Protein AF-A0A0E9WK75-F1 (afdb_monomer)

Structure (mmCIF, N/CA/C/O backbone):
data_AF-A0A0E9WK75-F1
#
_entry.id   AF-A0A0E9WK75-F1
#
loop_
_atom_site.group_PDB
_atom_site.id
_atom_site.type_symbol
_atom_site.label_atom_id
_atom_site.label_alt_id
_atom_site.label_comp_id
_atom_site.label_asym_id
_atom_site.label_entity_id
_atom_site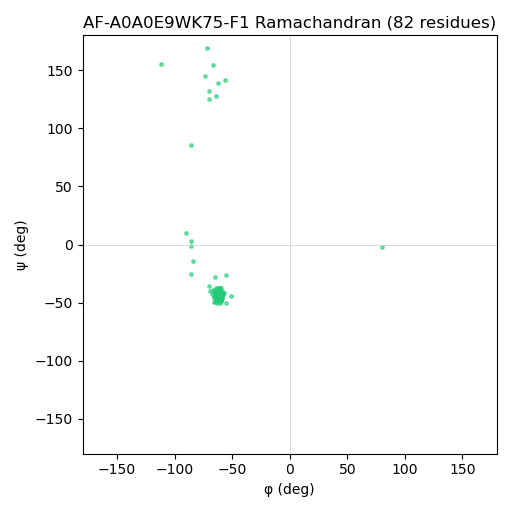.label_seq_id
_atom_site.pdbx_PDB_ins_code
_atom_site.Cartn_x
_atom_site.Cartn_y
_atom_site.Cartn_z
_atom_site.occupancy
_atom_site.B_iso_or_equiv
_atom_site.auth_seq_id
_atom_site.auth_comp_id
_atom_site.auth_asym_id
_atom_site.auth_atom_id
_atom_site.pdbx_PDB_model_num
ATOM 1 N N . MET A 1 1 ? 18.125 7.213 -55.777 1.00 54.62 1 MET A N 1
ATOM 2 C CA . MET A 1 1 ? 18.166 7.416 -54.308 1.00 54.62 1 MET A CA 1
ATOM 3 C C . MET A 1 1 ? 19.544 7.027 -53.784 1.00 54.62 1 MET A C 1
ATOM 5 O O . MET A 1 1 ? 19.962 5.899 -54.020 1.00 54.62 1 MET A O 1
ATOM 9 N N . ARG A 1 2 ? 20.279 7.943 -53.135 1.00 71.81 2 ARG A N 1
ATOM 10 C CA . ARG A 1 2 ? 21.579 7.614 -52.520 1.00 71.81 2 ARG A CA 1
ATOM 11 C C . ARG A 1 2 ? 21.337 6.720 -51.301 1.00 71.81 2 ARG A C 1
ATOM 13 O O . ARG A 1 2 ? 20.545 7.074 -50.434 1.00 71.81 2 ARG A O 1
ATOM 20 N N . LYS A 1 3 ? 21.979 5.551 -51.262 1.00 76.31 3 LYS A N 1
ATOM 21 C CA . LYS A 1 3 ? 21.903 4.631 -50.119 1.00 76.31 3 LYS A CA 1
ATOM 22 C C . LYS A 1 3 ? 22.666 5.252 -48.941 1.00 76.31 3 LYS A C 1
ATOM 24 O O . LYS A 1 3 ? 23.793 5.702 -49.128 1.00 76.31 3 LYS A O 1
ATOM 29 N N . LEU A 1 4 ? 22.054 5.268 -47.754 1.00 78.25 4 LEU A N 1
ATOM 30 C CA . LEU A 1 4 ? 22.719 5.665 -46.506 1.00 78.25 4 LEU A CA 1
ATOM 31 C C . LEU A 1 4 ? 23.964 4.800 -46.274 1.00 78.25 4 LEU A C 1
ATOM 33 O O . LEU A 1 4 ? 23.940 3.590 -46.540 1.00 78.25 4 LEU A O 1
ATOM 37 N N . THR A 1 5 ? 25.034 5.412 -45.768 1.00 85.88 5 THR A N 1
ATOM 38 C CA . THR A 1 5 ? 26.269 4.694 -45.438 1.00 85.88 5 THR A CA 1
ATOM 39 C C . THR A 1 5 ? 26.025 3.727 -44.278 1.00 85.88 5 THR A C 1
ATOM 41 O O . THR A 1 5 ? 25.125 3.932 -43.462 1.00 85.88 5 THR A O 1
ATOM 44 N N . SER A 1 6 ? 26.827 2.661 -44.192 1.00 84.19 6 SER A N 1
ATOM 45 C CA . SER A 1 6 ? 26.744 1.689 -43.089 1.00 84.19 6 SER A CA 1
ATOM 46 C C . SER A 1 6 ? 26.763 2.389 -41.720 1.00 84.19 6 SER A C 1
ATOM 48 O O . SER A 1 6 ? 25.896 2.157 -40.884 1.00 84.19 6 SER A O 1
ATOM 50 N N . TYR A 1 7 ? 27.657 3.369 -41.558 1.00 87.56 7 TYR A N 1
ATOM 51 C CA . TYR A 1 7 ? 27.764 4.189 -40.352 1.00 87.56 7 TYR A CA 1
ATOM 52 C C . TYR A 1 7 ? 26.488 4.984 -40.025 1.00 87.56 7 TYR A C 1
ATOM 54 O O . TYR A 1 7 ? 26.065 5.024 -38.870 1.00 87.56 7 TYR A O 1
ATOM 62 N N . GLN A 1 8 ? 25.848 5.595 -41.029 1.00 88.44 8 GLN A N 1
ATOM 63 C CA . GLN A 1 8 ? 24.595 6.334 -40.832 1.00 88.44 8 GLN A CA 1
ATOM 64 C C . GLN A 1 8 ? 23.473 5.412 -40.336 1.00 88.44 8 GLN A C 1
ATOM 66 O O . GLN A 1 8 ? 22.755 5.777 -39.408 1.00 88.44 8 GLN A O 1
ATOM 71 N N . LYS A 1 9 ? 23.380 4.191 -40.878 1.00 88.38 9 LYS A N 1
ATOM 72 C CA . LYS A 1 9 ? 22.399 3.188 -40.436 1.00 88.38 9 LYS A CA 1
ATOM 73 C C . LYS A 1 9 ? 22.639 2.753 -38.990 1.00 88.38 9 LYS A C 1
ATOM 75 O O . LYS A 1 9 ? 21.706 2.770 -38.193 1.00 88.38 9 LYS A O 1
ATOM 80 N N . THR A 1 10 ? 23.886 2.448 -38.628 1.00 89.50 10 THR A N 1
ATOM 81 C CA . THR A 1 10 ? 24.242 2.064 -37.252 1.00 89.50 10 THR A CA 1
ATOM 82 C C . THR A 1 10 ? 23.943 3.185 -36.255 1.00 89.50 10 THR A C 1
ATOM 84 O O . THR A 1 10 ? 23.443 2.927 -35.161 1.00 89.50 10 THR A O 1
ATO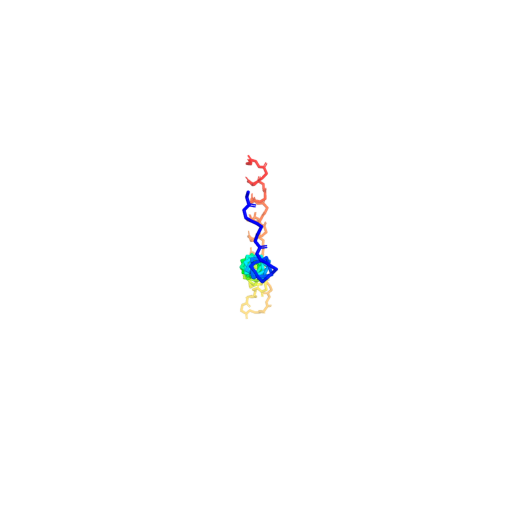M 87 N N . ARG A 1 11 ? 24.204 4.446 -36.628 1.00 92.50 11 ARG A N 1
ATOM 88 C CA . ARG A 1 11 ? 23.896 5.608 -35.783 1.00 92.50 11 ARG A CA 1
ATOM 89 C C . ARG A 1 11 ? 22.390 5.771 -35.567 1.00 92.50 11 ARG A C 1
ATOM 91 O O . ARG A 1 11 ? 21.968 5.985 -34.434 1.00 92.50 11 ARG A O 1
ATOM 98 N N . GLU A 1 12 ? 21.580 5.638 -36.615 1.00 89.50 12 GLU A N 1
ATOM 99 C CA . GLU A 1 12 ? 20.119 5.686 -36.487 1.00 89.50 12 GLU A CA 1
ATOM 100 C C . GLU A 1 12 ? 19.571 4.545 -35.619 1.00 89.50 12 GLU A C 1
ATOM 102 O O . GLU A 1 12 ? 18.705 4.773 -34.776 1.00 89.50 12 GLU A O 1
ATOM 107 N N . GLU A 1 13 ? 20.072 3.319 -35.782 1.00 90.00 13 GLU A N 1
ATOM 108 C CA . GLU A 1 13 ? 19.661 2.179 -34.952 1.00 90.00 13 GLU A CA 1
ATOM 109 C C . GLU A 1 13 ? 20.032 2.366 -33.478 1.00 90.00 13 GLU A C 1
ATOM 111 O O . GLU A 1 13 ? 19.245 2.023 -32.585 1.00 90.00 13 GLU A O 1
ATOM 116 N N . TYR A 1 14 ? 21.199 2.956 -33.213 1.00 93.12 14 TYR A N 1
ATOM 117 C CA . TYR A 1 14 ? 21.629 3.306 -31.867 1.00 93.12 14 TYR A CA 1
ATOM 118 C C . TYR A 1 14 ? 20.697 4.341 -31.223 1.00 93.12 14 TYR A C 1
ATOM 120 O O . TYR A 1 14 ? 20.203 4.101 -30.118 1.00 93.12 14 TYR A O 1
ATOM 128 N N . GLU A 1 15 ? 20.393 5.443 -31.916 1.00 93.25 15 GLU A N 1
ATOM 129 C CA . GLU A 1 15 ? 19.465 6.477 -31.429 1.00 93.25 15 GLU A CA 1
ATOM 130 C C . GLU A 1 15 ? 18.065 5.893 -31.186 1.00 93.25 15 GLU A C 1
ATOM 132 O O . GLU A 1 15 ? 17.509 6.040 -30.096 1.00 93.25 15 GLU A O 1
ATOM 137 N N . ARG A 1 16 ? 17.533 5.095 -32.124 1.00 93.75 16 ARG A N 1
ATOM 138 C CA . ARG A 1 16 ? 16.240 4.404 -31.949 1.00 93.75 16 ARG A CA 1
ATOM 139 C C . ARG A 1 16 ? 16.236 3.497 -30.719 1.00 93.75 16 ARG A C 1
ATOM 141 O O . ARG A 1 16 ? 15.248 3.432 -29.988 1.00 93.75 16 ARG A O 1
ATOM 148 N N . THR A 1 17 ? 17.325 2.772 -30.474 1.00 93.19 17 THR A N 1
ATOM 149 C CA . THR A 1 17 ? 17.447 1.887 -29.306 1.00 93.19 17 THR A CA 1
ATOM 150 C C . THR A 1 17 ? 17.546 2.687 -28.009 1.00 93.19 17 THR A C 1
ATOM 152 O O . THR A 1 17 ? 16.929 2.319 -27.005 1.00 93.19 17 THR A O 1
ATOM 155 N N . LYS A 1 18 ? 18.281 3.799 -28.024 1.00 95.38 18 LYS A N 1
ATOM 156 C CA . LYS A 1 18 ? 18.417 4.725 -26.898 1.00 95.38 18 LYS A CA 1
ATOM 157 C C . LYS A 1 18 ? 17.070 5.347 -26.526 1.00 95.38 18 LYS A C 1
ATOM 159 O O . LYS A 1 18 ? 16.693 5.296 -25.356 1.00 95.38 18 LYS A O 1
ATOM 164 N N . GLU A 1 19 ? 16.304 5.825 -27.502 1.00 94.50 19 GLU A N 1
ATOM 165 C CA . GLU A 1 19 ? 14.956 6.363 -27.291 1.00 94.50 19 GLU A CA 1
ATOM 166 C C . GLU A 1 19 ? 13.990 5.312 -26.738 1.00 94.50 19 GLU A C 1
ATOM 168 O O . GLU A 1 19 ? 13.277 5.572 -25.768 1.00 94.50 19 GLU A O 1
ATOM 173 N N . LYS A 1 20 ? 13.993 4.092 -27.293 1.00 94.44 20 LYS A N 1
ATOM 174 C CA . LYS A 1 20 ? 13.170 2.984 -26.776 1.00 94.44 20 LYS A CA 1
ATOM 175 C C . LYS A 1 20 ? 13.493 2.672 -25.314 1.00 94.44 20 LYS A C 1
ATOM 177 O O . LYS A 1 20 ? 12.581 2.477 -24.510 1.00 94.44 20 LYS A O 1
ATOM 182 N N . ARG A 1 21 ? 14.780 2.649 -24.949 1.00 94.88 21 ARG A N 1
ATOM 183 C CA . ARG A 1 21 ? 15.220 2.447 -23.558 1.00 94.88 21 ARG A CA 1
ATOM 184 C C . ARG A 1 21 ? 14.775 3.594 -22.652 1.00 94.88 21 ARG A C 1
ATOM 186 O O . ARG A 1 21 ? 14.321 3.324 -21.542 1.00 94.88 21 ARG A O 1
ATOM 193 N N . ALA A 1 22 ? 14.864 4.839 -23.118 1.00 95.44 22 ALA A N 1
ATOM 194 C CA . ALA A 1 22 ? 14.420 6.010 -22.366 1.00 95.44 22 ALA A CA 1
ATOM 195 C C . ALA A 1 22 ? 12.910 5.966 -22.085 1.00 95.44 22 ALA A C 1
ATOM 197 O O . ALA A 1 22 ? 12.512 6.056 -20.924 1.00 95.44 22 ALA A O 1
ATOM 198 N N . LYS A 1 23 ? 12.085 5.701 -23.109 1.00 95.38 23 LYS A N 1
ATOM 199 C CA . LYS A 1 23 ? 10.625 5.563 -22.961 1.00 95.38 23 LYS A CA 1
ATOM 200 C C . LYS A 1 23 ? 10.251 4.447 -21.985 1.00 95.38 23 LYS A C 1
ATOM 202 O O . LYS A 1 23 ? 9.450 4.662 -21.080 1.00 95.38 23 LYS A O 1
ATOM 207 N N . LYS A 1 24 ? 10.895 3.279 -22.097 1.00 95.50 24 LYS A N 1
ATOM 208 C CA . LYS A 1 24 ? 10.663 2.152 -21.178 1.00 95.50 24 LYS A CA 1
ATOM 209 C C . LYS A 1 24 ? 11.043 2.490 -19.732 1.00 95.50 24 LYS A C 1
ATOM 211 O O . LYS A 1 24 ? 10.364 2.061 -18.802 1.00 95.50 24 LYS A O 1
ATOM 216 N N . LYS A 1 25 ? 12.124 3.251 -19.527 1.00 96.00 25 LYS A N 1
ATOM 217 C CA . LYS A 1 25 ? 12.554 3.695 -18.193 1.00 96.00 25 LYS A CA 1
ATOM 218 C C . LYS A 1 25 ? 11.557 4.679 -17.579 1.00 96.00 25 LYS A C 1
ATOM 220 O O . LYS A 1 25 ? 11.248 4.552 -16.398 1.00 96.00 25 LYS A O 1
ATOM 225 N N . GLU A 1 26 ? 11.057 5.627 -18.366 1.00 94.50 26 GLU A N 1
ATOM 226 C CA . GLU A 1 26 ? 10.046 6.592 -17.922 1.00 94.50 26 GLU A CA 1
ATOM 227 C C . GLU A 1 26 ? 8.743 5.889 -17.523 1.00 94.50 26 GLU A C 1
ATOM 229 O O . GLU A 1 26 ? 8.225 6.111 -16.430 1.00 94.50 26 GLU A O 1
ATOM 234 N N . GLU A 1 27 ? 8.251 4.975 -18.359 1.00 95.50 27 GLU A N 1
ATOM 235 C CA . GLU A 1 27 ? 7.045 4.201 -18.068 1.00 95.50 27 GLU A CA 1
ATOM 236 C C . GLU A 1 27 ? 7.204 3.345 -16.803 1.00 95.50 27 GLU A C 1
ATOM 238 O O . GLU A 1 27 ? 6.342 3.361 -15.924 1.00 95.50 27 GLU A O 1
ATOM 243 N N . ALA A 1 28 ? 8.340 2.656 -16.655 1.00 95.88 28 ALA A N 1
ATOM 244 C CA . ALA A 1 28 ? 8.631 1.872 -15.459 1.00 95.88 28 ALA A CA 1
ATOM 245 C C . ALA A 1 28 ? 8.681 2.738 -14.191 1.00 95.88 28 ALA A C 1
ATOM 247 O O . ALA A 1 28 ? 8.217 2.302 -13.135 1.00 95.88 28 ALA A O 1
ATOM 248 N N . LEU A 1 29 ? 9.213 3.962 -14.283 1.00 96.44 29 LEU A N 1
ATOM 249 C CA . LEU A 1 29 ? 9.238 4.897 -13.162 1.00 96.44 29 LEU A CA 1
ATOM 250 C C . LEU A 1 29 ? 7.824 5.339 -12.775 1.00 96.44 29 LEU A C 1
ATOM 252 O O . LEU A 1 29 ? 7.488 5.281 -11.593 1.00 96.44 29 LEU A O 1
ATOM 256 N N . ARG A 1 30 ? 6.981 5.697 -13.752 1.00 96.00 30 ARG A N 1
ATOM 257 C CA . ARG A 1 30 ? 5.576 6.058 -13.499 1.00 96.00 30 ARG A CA 1
ATOM 258 C C . ARG A 1 30 ? 4.808 4.913 -12.845 1.00 96.00 30 ARG A C 1
ATOM 260 O O . ARG A 1 30 ? 4.164 5.112 -11.818 1.00 96.00 30 ARG A O 1
ATOM 267 N N . ASN A 1 31 ? 4.947 3.697 -13.370 1.00 96.06 31 ASN A N 1
ATOM 268 C CA . ASN A 1 31 ? 4.282 2.515 -12.818 1.00 96.06 31 ASN A CA 1
ATOM 269 C C . ASN A 1 31 ? 4.760 2.203 -11.391 1.00 96.06 31 ASN A C 1
ATOM 271 O O . ASN A 1 31 ? 3.966 1.827 -10.527 1.00 96.06 31 ASN A O 1
ATOM 275 N N . LYS A 1 32 ? 6.059 2.383 -11.120 1.00 97.06 32 LYS A N 1
ATOM 276 C CA . LYS A 1 32 ? 6.620 2.231 -9.774 1.00 97.06 32 LYS A CA 1
ATOM 277 C C . LYS A 1 32 ? 6.019 3.251 -8.805 1.00 97.06 32 LYS A C 1
ATOM 279 O O . LYS A 1 32 ? 5.576 2.849 -7.732 1.00 97.06 32 LYS A O 1
ATOM 284 N N . GLN A 1 33 ? 5.956 4.525 -9.191 1.00 96.88 33 GLN A N 1
ATOM 285 C CA . GLN A 1 33 ? 5.375 5.591 -8.367 1.00 96.88 33 GLN A CA 1
ATOM 286 C C . GLN A 1 33 ? 3.903 5.318 -8.047 1.00 96.88 33 GLN A C 1
ATOM 288 O O . GLN A 1 33 ? 3.529 5.298 -6.878 1.00 96.88 33 GLN A O 1
ATOM 293 N N . GLN A 1 34 ? 3.092 4.982 -9.053 1.00 96.62 34 GLN A N 1
ATOM 294 C CA . GLN A 1 34 ? 1.679 4.640 -8.854 1.00 96.62 34 GLN A CA 1
ATOM 295 C C . GLN A 1 34 ? 1.497 3.460 -7.890 1.00 96.62 34 GLN A C 1
ATOM 297 O O . GLN A 1 34 ? 0.640 3.486 -7.004 1.00 96.62 34 GLN A O 1
ATOM 302 N N . ARG A 1 35 ? 2.332 2.421 -8.019 1.00 96.56 35 ARG A N 1
ATOM 303 C CA . ARG A 1 35 ? 2.305 1.267 -7.113 1.00 96.56 35 ARG A CA 1
ATOM 304 C C . ARG A 1 35 ? 2.681 1.658 -5.685 1.00 96.56 35 ARG A C 1
ATOM 306 O O . ARG A 1 35 ? 2.041 1.197 -4.741 1.00 96.56 35 ARG A O 1
ATOM 313 N N . GLU A 1 36 ? 3.715 2.471 -5.512 1.00 97.38 36 GLU A N 1
ATOM 314 C CA . GLU A 1 36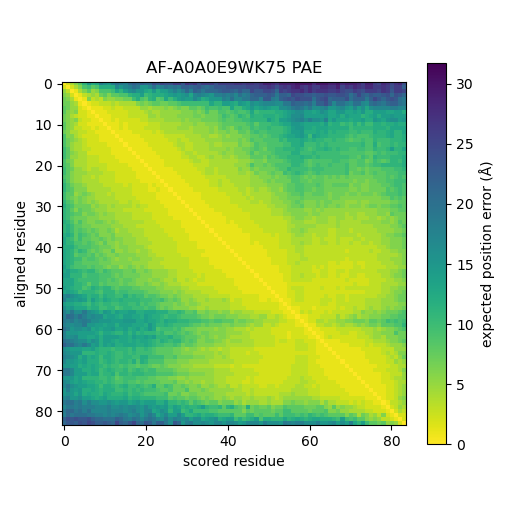 ? 4.156 2.945 -4.198 1.00 97.38 36 GLU A CA 1
ATOM 315 C C . GLU A 1 36 ? 3.095 3.822 -3.525 1.00 97.38 36 GLU A C 1
ATOM 317 O O . GLU A 1 36 ? 2.811 3.632 -2.340 1.00 97.38 36 GLU A O 1
ATOM 322 N N . GLU A 1 37 ? 2.442 4.708 -4.274 1.00 97.38 37 GLU A N 1
ATOM 323 C CA . GLU A 1 37 ? 1.331 5.532 -3.793 1.00 97.38 37 GLU A CA 1
ATOM 324 C C . GLU A 1 37 ? 0.133 4.680 -3.366 1.00 97.38 37 GLU A C 1
ATOM 326 O O . GLU A 1 37 ? -0.366 4.832 -2.247 1.00 97.38 37 GLU A O 1
ATOM 331 N N . ALA A 1 38 ? -0.279 3.715 -4.194 1.00 97.44 38 ALA A N 1
ATOM 332 C CA . ALA A 1 38 ? -1.359 2.790 -3.859 1.00 97.44 38 ALA A CA 1
ATOM 333 C C . ALA A 1 38 ? -1.043 1.982 -2.587 1.00 97.44 38 ALA A C 1
ATOM 335 O O . ALA A 1 38 ? -1.889 1.841 -1.696 1.00 97.44 38 ALA A O 1
ATOM 336 N N . LEU A 1 39 ? 0.198 1.500 -2.450 1.00 97.62 39 LEU A N 1
ATOM 337 C CA . LEU A 1 39 ? 0.658 0.803 -1.248 1.00 97.62 39 LEU A CA 1
ATOM 338 C C . LEU A 1 39 ? 0.679 1.719 -0.020 1.00 97.62 39 LEU A C 1
ATOM 340 O O . LEU A 1 39 ? 0.311 1.277 1.071 1.00 97.62 39 LEU A O 1
ATOM 344 N N . LYS A 1 40 ? 1.087 2.982 -0.172 1.00 97.88 40 LYS A N 1
ATOM 345 C CA . LYS A 1 40 ? 1.088 3.974 0.910 1.00 97.88 40 LYS A CA 1
ATOM 346 C C . LYS A 1 40 ? -0.332 4.236 1.402 1.00 97.88 40 LYS A C 1
ATOM 348 O O . LYS A 1 40 ? -0.570 4.145 2.605 1.00 97.88 40 LYS A O 1
ATOM 353 N N . ILE A 1 41 ? -1.275 4.462 0.489 1.00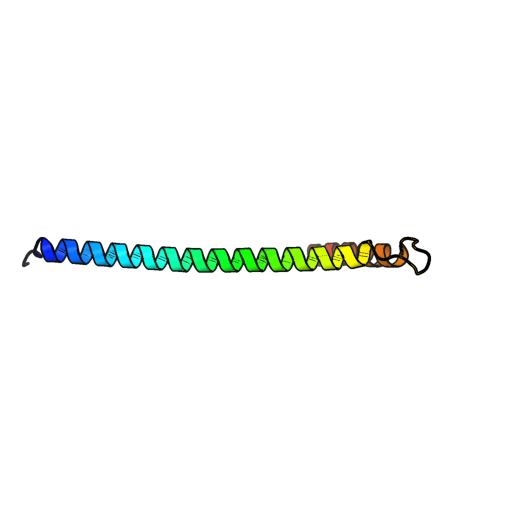 97.75 41 ILE A N 1
ATOM 354 C CA . ILE A 1 41 ? -2.695 4.654 0.813 1.00 97.75 41 ILE A CA 1
ATOM 355 C C . ILE A 1 41 ? -3.250 3.423 1.537 1.00 97.75 41 ILE A C 1
ATOM 357 O O . ILE A 1 41 ? -3.908 3.556 2.570 1.00 97.75 41 ILE A O 1
ATOM 361 N N . TYR A 1 42 ? -2.954 2.217 1.046 1.00 97.00 42 TYR A N 1
ATOM 362 C CA . TYR A 1 42 ? -3.381 0.978 1.697 1.00 97.00 42 TYR A CA 1
ATOM 363 C C . TYR A 1 42 ? -2.838 0.865 3.128 1.00 97.00 42 TYR A C 1
ATOM 365 O O . TYR A 1 42 ? -3.602 0.615 4.063 1.00 97.00 42 TYR A O 1
ATOM 373 N N . LYS A 1 43 ? -1.533 1.091 3.322 1.00 97.94 43 LYS A N 1
ATOM 374 C CA . LYS A 1 43 ? -0.890 1.031 4.643 1.00 97.94 43 LYS A CA 1
ATOM 375 C C . LYS A 1 43 ? -1.472 2.068 5.603 1.00 97.94 43 LYS A C 1
ATOM 377 O O . LYS A 1 43 ? -1.754 1.726 6.748 1.00 97.94 43 LYS A O 1
ATOM 382 N N . GLN A 1 44 ? -1.705 3.295 5.136 1.00 97.56 44 GLN A N 1
ATOM 383 C CA . GLN A 1 44 ? -2.329 4.355 5.932 1.00 97.56 44 GLN A CA 1
ATOM 384 C C . GLN A 1 44 ? -3.742 3.965 6.379 1.00 97.56 44 GLN A C 1
ATOM 386 O O . GLN A 1 44 ? -4.026 3.986 7.575 1.00 97.56 44 GLN A O 1
ATOM 391 N N . LYS A 1 45 ? -4.598 3.514 5.452 1.00 96.44 45 LYS A N 1
ATOM 392 C CA . LYS A 1 45 ? -5.962 3.053 5.769 1.00 96.44 45 LYS A CA 1
ATOM 393 C C . LYS A 1 45 ? -5.961 1.873 6.742 1.00 96.44 45 LYS A C 1
ATOM 395 O O . LYS A 1 45 ? -6.761 1.834 7.679 1.00 96.44 45 LYS A O 1
ATOM 4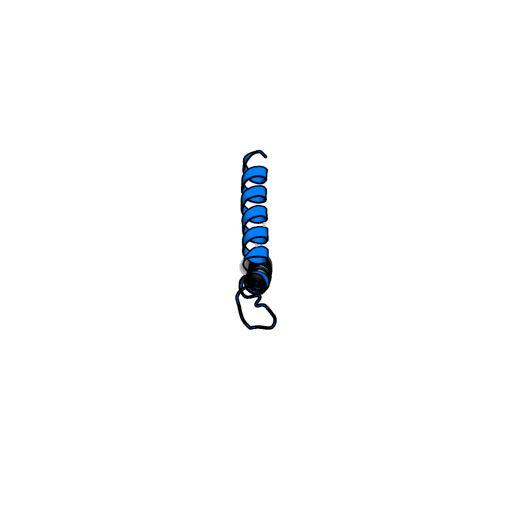00 N N . LYS A 1 46 ? -5.042 0.920 6.551 1.00 96.88 46 LYS A N 1
ATOM 401 C CA . LYS A 1 46 ? -4.868 -0.233 7.443 1.00 96.88 46 LYS A CA 1
ATOM 402 C C . LYS A 1 46 ? -4.480 0.209 8.855 1.00 96.88 46 LYS A C 1
ATOM 404 O O . LYS A 1 46 ? -5.069 -0.274 9.817 1.00 96.88 46 LYS A O 1
ATOM 409 N N . MET A 1 47 ? -3.539 1.143 8.977 1.00 97.44 47 MET A N 1
ATOM 410 C CA . MET A 1 47 ? -3.093 1.676 10.266 1.00 97.44 47 MET A CA 1
ATOM 411 C C . MET A 1 47 ? -4.204 2.448 10.986 1.00 97.44 47 MET A C 1
ATOM 413 O O . MET A 1 47 ? -4.432 2.208 12.166 1.00 97.44 47 MET A O 1
ATOM 417 N N . GLN A 1 48 ? -4.935 3.316 10.282 1.00 95.12 48 GLN A N 1
ATOM 418 C CA . GLN A 1 48 ? -6.078 4.046 10.847 1.00 95.12 48 GLN A CA 1
ATOM 419 C C . GLN A 1 48 ? -7.155 3.085 11.365 1.00 95.12 48 GLN A C 1
ATOM 421 O O . GLN A 1 48 ? -7.630 3.218 12.489 1.00 95.12 48 GLN A O 1
ATOM 426 N N . THR A 1 49 ? -7.483 2.060 10.576 1.00 94.69 49 THR A N 1
ATOM 427 C CA . THR A 1 49 ? -8.440 1.021 10.981 1.00 94.69 49 THR A CA 1
ATOM 428 C C . THR A 1 49 ? -7.953 0.273 12.223 1.00 94.69 49 THR A C 1
ATOM 430 O O . THR A 1 49 ? -8.711 0.081 13.169 1.00 94.69 49 THR A O 1
ATOM 433 N N . TYR A 1 50 ? -6.675 -0.108 12.257 1.00 95.56 50 TYR A N 1
ATOM 434 C CA . TYR A 1 50 ? -6.075 -0.771 13.413 1.00 95.56 50 TYR A CA 1
ATOM 435 C C . TYR A 1 50 ? -6.143 0.095 14.680 1.00 95.56 50 TYR A C 1
ATOM 437 O O . TYR A 1 50 ? -6.514 -0.405 15.736 1.00 95.56 50 TYR A O 1
ATOM 445 N N . GLN A 1 51 ? -5.856 1.397 14.581 1.00 94.69 51 GLN A N 1
ATOM 446 C CA . GLN A 1 51 ? -5.941 2.324 15.716 1.00 94.69 51 GLN A CA 1
ATOM 447 C C . GLN A 1 51 ? -7.354 2.400 16.309 1.00 94.69 51 GLN A C 1
ATOM 449 O O . GLN A 1 51 ? -7.504 2.422 17.529 1.00 94.69 51 GLN A O 1
ATOM 454 N N . ILE A 1 52 ? -8.384 2.406 15.458 1.00 93.62 52 ILE A N 1
ATOM 455 C CA . ILE A 1 52 ? -9.789 2.396 15.887 1.00 93.62 52 ILE A CA 1
ATOM 456 C C . ILE A 1 52 ? -10.116 1.072 16.587 1.00 93.62 52 ILE A C 1
ATOM 458 O O . ILE A 1 52 ? -10.646 1.072 17.698 1.00 93.62 52 ILE A O 1
ATOM 462 N N . LEU A 1 53 ? -9.760 -0.056 15.968 1.00 91.31 53 LEU A N 1
ATOM 463 C CA . LEU A 1 53 ? -10.113 -1.385 16.467 1.00 91.31 53 LEU A CA 1
ATOM 464 C C . LEU A 1 53 ? -9.362 -1.766 17.747 1.00 91.31 53 LEU A C 1
ATOM 466 O O . LEU A 1 53 ? -9.935 -2.399 18.628 1.00 91.31 53 LEU A O 1
ATOM 470 N N . CYS A 1 54 ? -8.102 -1.367 17.892 1.00 93.56 54 CYS A N 1
ATOM 471 C CA . CYS A 1 54 ? -7.300 -1.678 19.075 1.00 93.56 54 CYS A CA 1
ATOM 472 C C . CYS A 1 54 ? -7.490 -0.682 20.223 1.00 93.56 54 CYS A C 1
ATOM 474 O O . CYS A 1 54 ? -6.816 -0.811 21.249 1.00 93.56 54 CYS A O 1
ATOM 476 N N . LYS A 1 55 ? -8.385 0.306 20.081 1.00 94.69 55 LYS A N 1
ATOM 477 C CA . LYS A 1 55 ? -8.624 1.299 21.125 1.00 94.69 55 LYS A CA 1
ATOM 478 C C . LYS A 1 55 ? -9.193 0.635 22.377 1.00 94.69 55 LYS A C 1
ATOM 480 O O . LYS A 1 55 ? -10.206 -0.067 22.343 1.00 94.69 55 LYS A O 1
ATOM 485 N N . LYS A 1 56 ? -8.542 0.911 23.502 1.00 95.88 56 LYS A N 1
ATOM 486 C CA . LYS A 1 56 ? -8.931 0.429 24.825 1.00 95.88 56 LYS A CA 1
ATOM 487 C C . LYS A 1 56 ? -9.413 1.587 25.693 1.00 95.88 56 LYS A C 1
ATOM 489 O O . LYS A 1 56 ? -9.060 2.745 25.466 1.00 95.88 56 LYS A O 1
ATOM 494 N N . THR A 1 57 ? -10.244 1.280 26.678 1.00 93.88 57 THR A N 1
ATOM 495 C CA . THR A 1 57 ? -10.632 2.214 27.735 1.00 93.88 57 THR A CA 1
ATOM 496 C C . THR A 1 57 ? -9.452 2.449 28.682 1.00 93.88 57 THR A C 1
ATOM 498 O O . THR A 1 57 ? -8.461 1.718 28.652 1.00 93.88 57 THR A O 1
ATOM 501 N N . LYS A 1 58 ? -9.562 3.440 29.578 1.00 93.50 58 LYS A N 1
ATOM 502 C CA . LYS A 1 58 ? -8.539 3.702 30.612 1.00 93.50 58 LYS A CA 1
ATOM 503 C C . LYS A 1 58 ? -8.235 2.472 31.485 1.00 93.50 58 LYS A C 1
ATOM 505 O O . LYS A 1 58 ? -7.133 2.356 31.999 1.00 93.50 58 LYS A O 1
ATOM 510 N N . LYS A 1 59 ? -9.197 1.548 31.621 1.00 95.44 59 LYS A N 1
ATOM 511 C CA . LYS A 1 59 ? -9.063 0.284 32.365 1.00 95.44 59 LYS A CA 1
ATOM 512 C C . LYS A 1 59 ? -8.564 -0.887 31.498 1.00 95.44 59 LYS A C 1
ATOM 514 O O . LYS A 1 59 ? -8.621 -2.031 31.927 1.00 95.44 59 LYS A O 1
ATOM 519 N N . GLY A 1 60 ? -8.125 -0.630 30.263 1.00 94.12 60 GLY A N 1
ATOM 520 C CA . GLY A 1 60 ? -7.549 -1.638 29.365 1.00 94.12 60 GLY A CA 1
ATOM 521 C C . GLY A 1 60 ? -8.559 -2.527 28.631 1.00 94.12 60 GLY A C 1
ATOM 522 O O . GLY A 1 60 ? -8.157 -3.343 27.802 1.00 94.12 60 GLY A O 1
ATOM 523 N N . GLN A 1 61 ? -9.859 -2.358 28.878 1.00 95.31 61 GLN A N 1
ATOM 524 C CA . GLN A 1 61 ? -10.906 -3.107 28.183 1.00 95.31 61 GLN A CA 1
ATOM 525 C C . GLN A 1 61 ? -11.067 -2.604 26.741 1.00 95.31 61 GLN A C 1
ATOM 527 O O . GLN A 1 61 ? -10.917 -1.404 26.501 1.00 95.31 61 GLN A O 1
ATOM 532 N N . PRO A 1 62 ? -11.381 -3.471 25.768 1.00 95.50 62 PRO A N 1
ATOM 533 C CA . PRO A 1 62 ? -11.663 -3.039 24.402 1.00 95.50 62 PRO A CA 1
ATOM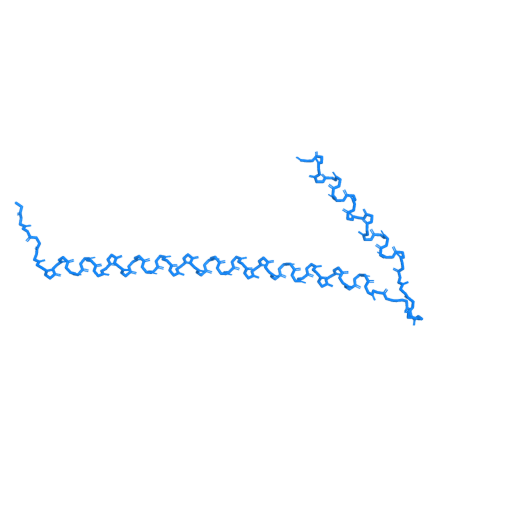 534 C C . PRO A 1 62 ? -12.895 -2.123 24.357 1.00 95.50 62 PRO A C 1
ATOM 536 O O . PRO A 1 62 ? -13.894 -2.375 25.030 1.00 95.50 62 PRO A O 1
ATOM 539 N N . ASN A 1 63 ? -12.837 -1.054 23.559 1.00 95.00 63 ASN A N 1
ATOM 540 C CA . ASN A 1 63 ? -13.980 -0.163 23.369 1.00 95.00 63 ASN A CA 1
ATOM 541 C C . ASN A 1 63 ? -14.897 -0.694 22.253 1.00 95.00 63 ASN A C 1
ATOM 543 O O . ASN A 1 63 ? -14.762 -0.310 21.091 1.00 95.00 63 ASN A O 1
ATOM 547 N N . LEU A 1 64 ? -15.822 -1.588 22.619 1.00 92.94 64 LEU A N 1
ATOM 548 C CA . LEU A 1 64 ? -16.750 -2.237 21.682 1.00 92.94 64 LEU A CA 1
ATOM 549 C C . LEU A 1 64 ? -17.644 -1.240 20.937 1.00 92.94 64 LEU A C 1
ATOM 551 O O . LEU A 1 64 ? -17.873 -1.418 19.746 1.00 92.94 64 LEU A O 1
ATOM 555 N N . ASN A 1 65 ? -18.091 -0.166 21.591 1.00 93.44 65 ASN A N 1
ATOM 556 C CA . ASN A 1 65 ? -18.965 0.830 20.962 1.00 93.44 65 ASN A CA 1
ATOM 557 C C . ASN A 1 65 ? -18.298 1.463 19.734 1.00 93.44 65 ASN A C 1
ATOM 559 O O . ASN A 1 65 ? -18.911 1.560 18.675 1.00 93.44 65 ASN A O 1
ATOM 563 N N . LEU A 1 66 ? -17.012 1.806 19.850 1.00 93.94 66 LEU A N 1
ATOM 564 C CA . LEU A 1 66 ? -16.246 2.362 18.736 1.00 93.94 66 LEU A CA 1
ATOM 565 C C . LEU A 1 66 ? -16.032 1.339 17.606 1.00 93.94 66 LEU A C 1
ATOM 567 O O . LEU A 1 66 ? -16.0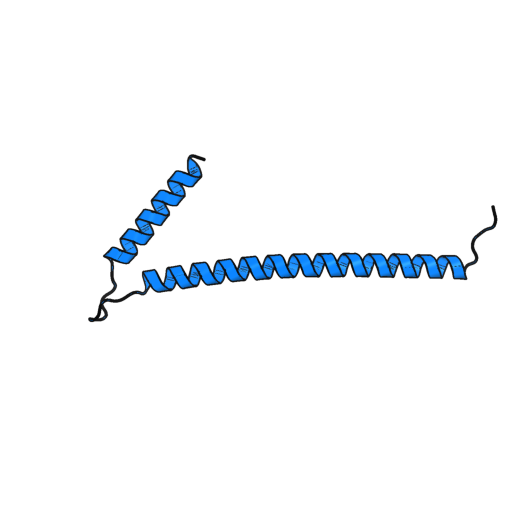97 1.687 16.428 1.00 93.94 66 LEU A O 1
ATOM 571 N N . GLN A 1 67 ? -15.780 0.072 17.950 1.00 93.56 67 GLN A N 1
ATOM 572 C CA . GLN A 1 67 ? -15.644 -1.001 16.957 1.00 93.56 67 GLN A CA 1
ATOM 573 C C . GLN A 1 67 ? -16.956 -1.229 16.194 1.00 93.56 67 GLN A C 1
ATOM 575 O O . GLN A 1 67 ? -16.940 -1.391 14.972 1.00 93.56 67 GLN A O 1
ATOM 580 N N . MET A 1 68 ? -18.084 -1.203 16.908 1.00 94.94 68 MET A N 1
ATOM 581 C CA . MET A 1 68 ? -19.420 -1.347 16.335 1.00 94.9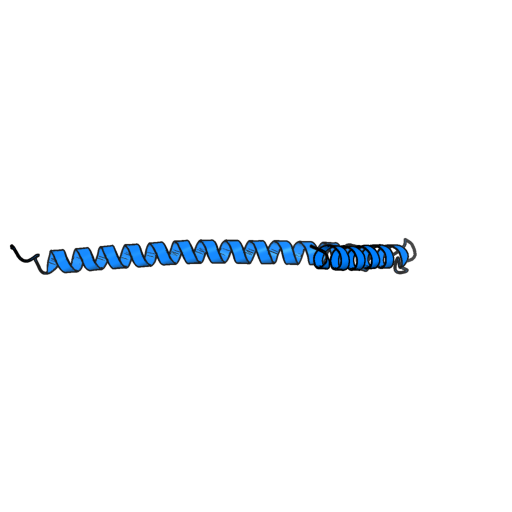4 68 MET A CA 1
ATOM 582 C C . MET A 1 68 ? -19.771 -0.177 15.421 1.00 94.94 68 MET A C 1
ATOM 584 O O . MET A 1 68 ? -20.246 -0.404 14.311 1.00 94.94 68 MET A O 1
ATOM 588 N N . GLU A 1 69 ? -19.479 1.059 15.828 1.00 95.12 69 GLU A N 1
ATOM 589 C CA . GLU A 1 69 ? -19.697 2.245 14.995 1.00 95.12 69 GLU A CA 1
ATOM 590 C C . GLU A 1 69 ? -18.918 2.156 13.675 1.00 95.12 69 GLU A C 1
ATOM 592 O O . GLU A 1 69 ? -19.488 2.334 12.596 1.00 95.12 69 GLU A O 1
ATOM 597 N N . TYR A 1 70 ? -17.638 1.780 13.738 1.00 95.38 70 TYR A N 1
ATOM 598 C CA . TYR A 1 70 ? -16.823 1.567 12.541 1.00 95.38 70 TYR A CA 1
ATOM 599 C C . TYR A 1 70 ? -17.399 0.471 11.628 1.00 95.38 70 TYR A C 1
ATOM 601 O O . TYR A 1 70 ? -17.422 0.617 10.401 1.00 95.38 70 TYR A O 1
ATOM 609 N N . LEU A 1 71 ? -17.886 -0.633 12.206 1.00 95.06 71 LEU A N 1
ATOM 610 C CA . LEU A 1 71 ? -18.502 -1.719 11.445 1.00 95.06 71 LEU A CA 1
ATOM 611 C C . LEU A 1 71 ? -19.790 -1.263 10.746 1.00 95.06 71 LEU A C 1
ATOM 613 O O . LEU A 1 71 ? -19.961 -1.548 9.558 1.00 95.06 71 LEU A O 1
ATOM 617 N N . LEU A 1 72 ? -20.655 -0.522 11.443 1.00 96.19 72 LEU A N 1
ATOM 618 C CA . LEU A 1 72 ? -21.891 0.028 10.880 1.00 96.19 72 LEU A CA 1
ATOM 619 C C . LEU A 1 72 ? -21.596 0.989 9.726 1.00 96.19 72 LEU A C 1
ATOM 621 O O . LEU A 1 72 ? -22.177 0.841 8.652 1.00 96.19 72 LEU A O 1
ATOM 625 N N . GLN A 1 73 ? -20.633 1.901 9.895 1.00 95.25 73 GLN A N 1
ATOM 626 C CA . GLN A 1 73 ? -20.179 2.790 8.819 1.00 95.25 73 GLN A CA 1
ATOM 627 C C . GLN A 1 73 ? -19.686 1.996 7.603 1.00 95.25 73 GLN A C 1
ATOM 629 O O . GLN A 1 73 ? -20.004 2.327 6.460 1.00 95.25 73 GLN A O 1
ATOM 634 N N . ARG A 1 74 ? -18.936 0.909 7.820 1.00 94.56 74 ARG A N 1
ATOM 635 C CA . ARG A 1 74 ? -18.438 0.055 6.734 1.00 94.56 74 ARG A CA 1
ATOM 636 C C . ARG A 1 74 ? -19.562 -0.671 5.997 1.00 94.56 74 ARG A C 1
ATOM 638 O O . ARG A 1 74 ? -19.480 -0.788 4.775 1.00 94.56 74 ARG A O 1
ATOM 645 N N . ILE A 1 75 ? -20.572 -1.170 6.709 1.00 95.69 75 ILE A N 1
ATOM 646 C CA . ILE A 1 75 ? -21.751 -1.806 6.105 1.00 95.69 75 ILE A CA 1
ATOM 647 C C . ILE A 1 75 ? -22.531 -0.771 5.297 1.00 95.69 75 ILE A C 1
ATOM 649 O O . ILE A 1 75 ? -22.769 -0.998 4.116 1.00 95.69 75 ILE A O 1
ATOM 653 N N . HIS A 1 7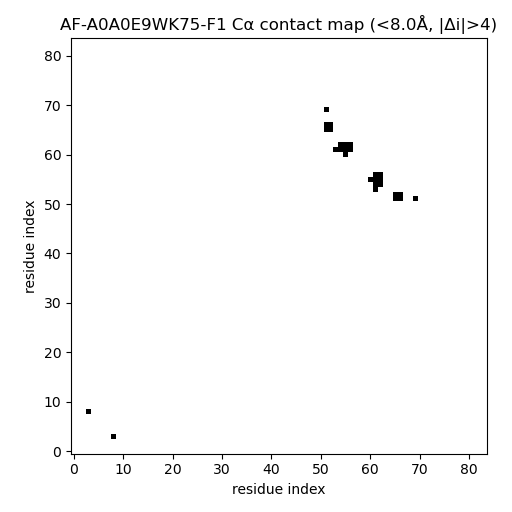6 ? -22.825 0.391 5.884 1.00 95.12 76 HIS A N 1
ATOM 654 C CA . HIS A 1 76 ? -23.524 1.476 5.202 1.00 95.12 76 HIS A CA 1
ATOM 655 C C . HIS A 1 76 ? -22.806 1.884 3.909 1.00 95.12 76 HIS A C 1
ATOM 657 O O . HIS A 1 76 ? -23.411 1.871 2.842 1.00 95.12 76 HIS A O 1
ATOM 663 N N . ASN A 1 77 ? -21.495 2.140 3.967 1.00 93.75 77 ASN A N 1
ATOM 664 C CA . ASN A 1 77 ? -20.702 2.499 2.789 1.00 93.75 77 ASN A CA 1
ATOM 665 C C . ASN A 1 77 ? -20.712 1.405 1.713 1.00 93.75 77 ASN A C 1
ATOM 667 O O . ASN A 1 77 ? -20.743 1.714 0.525 1.00 93.75 77 ASN A O 1
ATOM 671 N N . LYS A 1 78 ? -20.685 0.123 2.103 1.00 92.69 78 LYS A N 1
ATOM 672 C CA . LYS A 1 78 ? -20.809 -0.984 1.146 1.00 92.69 78 LYS A CA 1
ATOM 673 C C . LYS A 1 78 ? -22.169 -0.975 0.457 1.00 92.69 78 LYS A C 1
ATOM 675 O O . LYS A 1 78 ? -22.199 -1.104 -0.759 1.00 92.69 78 LYS A O 1
ATOM 680 N N . THR A 1 79 ? -23.253 -0.784 1.206 1.00 92.31 79 THR A N 1
ATOM 681 C CA . THR A 1 79 ? -24.608 -0.703 0.648 1.00 92.31 79 THR A CA 1
ATOM 682 C C . THR A 1 79 ? -24.746 0.483 -0.309 1.00 92.31 79 THR A C 1
ATOM 684 O O . THR A 1 79 ? -25.188 0.300 -1.435 1.00 92.31 79 THR A O 1
ATOM 687 N N . GLN A 1 80 ? -24.278 1.676 0.078 1.00 85.44 80 GLN A N 1
ATOM 688 C CA . GLN A 1 80 ? -24.353 2.886 -0.757 1.00 85.44 80 GLN A CA 1
ATOM 689 C C . GLN A 1 80 ? -23.529 2.801 -2.051 1.00 85.44 80 GLN A C 1
ATOM 691 O O . GLN A 1 80 ? -23.845 3.463 -3.035 1.00 85.44 80 GLN A O 1
ATOM 696 N N . ASN A 1 81 ? -22.457 2.007 -2.054 1.00 81.56 81 ASN A N 1
ATOM 697 C CA . ASN A 1 81 ? -21.633 1.783 -3.241 1.00 81.56 81 ASN A CA 1
ATOM 698 C C . ASN A 1 81 ? -22.188 0.685 -4.162 1.00 81.56 81 ASN A C 1
ATOM 700 O O . ASN A 1 81 ? -21.713 0.570 -5.281 1.00 81.56 81 ASN A O 1
ATOM 704 N N . GLN A 1 82 ? -23.134 -0.139 -3.697 1.00 70.88 82 GLN A N 1
ATOM 705 C CA . GLN A 1 82 ? -23.833 -1.128 -4.531 1.00 70.88 82 GLN A CA 1
ATOM 706 C C . GLN A 1 82 ? -25.038 -0.523 -5.256 1.00 70.88 82 GLN A C 1
ATOM 708 O O . GLN A 1 82 ? -25.450 -1.031 -6.291 1.00 70.88 82 GLN A O 1
ATOM 713 N N . THR A 1 83 ? -25.616 0.541 -4.701 1.00 68.56 83 THR A N 1
ATOM 714 C CA . THR A 1 83 ? -26.756 1.266 -5.281 1.00 68.56 83 THR A CA 1
ATOM 715 C C . THR A 1 83 ? -26.350 2.346 -6.287 1.00 68.56 83 THR A C 1
ATOM 717 O O . THR A 1 83 ? -27.219 3.039 -6.807 1.00 68.56 83 THR A O 1
ATOM 720 N N . LYS A 1 84 ? -25.048 2.537 -6.511 1.00 54.28 84 LYS A N 1
ATOM 721 C CA . LYS A 1 84 ? -24.464 3.490 -7.463 1.00 54.28 84 LYS A CA 1
ATOM 722 C C . LYS A 1 84 ? -23.819 2.733 -8.609 1.00 54.28 84 LYS A C 1
ATOM 724 O O . LYS A 1 84 ? -23.905 3.249 -9.741 1.00 54.28 84 LYS A O 1
#

Sequence (84 aa):
MRKLTSYQKTREEYERTKEKRAKKKEEALRNKQQREEALKIYKQKKMQTYQILCKKTKKGQPNLNLQMEYLLQRIHNKTQNQTK

InterPro domains:
  IPR013730 Fyv7/TAP26 [PF08524] (5-77)
  IPR013730 Fyv7/TAP26 [PR01854] (2-25)
  IPR013730 Fyv7/TAP26 [PR01854] (27-48)
  IPR013730 Fyv7/TAP26 [PR01854] (50-74)

Secondary structure (DSSP, 8-state):
-PPPPHHHHHHHHHHHHHHHHHHHHHHHHHHHHHHHHHHHHHHHHHHHHHHHHT-B-TTS-B-HHHHHHHHHHHHHHHHHHH--

Mean predicted aligned error: 7.03 Å

pLDDT: mean 91.96, std 8.32, range [54.28, 97.94]

Organism: Anguilla anguilla (NCBI:txid7936)

Solvent-accessible surface area (backbone atoms only — not comparable to full-atom values): 4806 Å² total; per-residue (Å²): 133,88,79,79,51,73,67,58,52,53,51,51,53,49,51,55,50,50,52,53,51,49,54,52,51,53,52,51,50,52,54,48,51,55,50,54,52,53,51,50,54,50,52,50,53,51,49,56,51,47,57,54,64,68,35,53,44,99,86,68,47,74,42,59,69,59,40,48,51,55,50,52,53,52,50,50,53,52,53,60,61,71,79,105

Radius of gyration: 27.77 Å; Cα contacts (8 Å, |Δi|>4): 14; chains: 1; bounding box: 54×11×87 Å

Foldseek 3Di:
DDDDDPVRVVVVVVVVVVVVVVVVVVVVVVVVVVVVVVVVVVVVVVVVLCCQQCDADPVRHTPVVSVVVVVVVVVVVVVVVVVD